Protein AF-A0A208Y6B8-F1 (afdb_monomer_lite)

Secondary structure (DSSP, 8-state):
--TT--HHHHHHHHHHHHSS--TTEEEEEE-TTSS-EEEEEE-SS--

Structure (mmCIF, N/CA/C/O backbone):
data_AF-A0A208Y6B8-F1
#
_entry.id   AF-A0A208Y6B8-F1
#
loop_
_atom_site.group_PDB
_atom_site.id
_atom_site.type_symbol
_atom_site.label_atom_id
_atom_site.label_alt_id
_atom_site.label_comp_id
_atom_site.label_asym_id
_atom_site.label_entity_id
_atom_site.label_seq_id
_atom_site.pdbx_PDB_ins_code
_atom_site.Cartn_x
_atom_site.Cartn_y
_atom_site.Cartn_z
_atom_site.occupancy
_atom_site.B_iso_or_equiv
_atom_site.auth_seq_id
_atom_site.auth_comp_id
_atom_site.auth_asym_id
_atom_site.auth_atom_id
_atom_site.pdbx_PDB_model_num
ATOM 1 N N . MET A 1 1 ? -4.512 0.828 9.624 1.00 86.88 1 MET A N 1
ATOM 2 C CA . MET A 1 1 ? -3.238 0.149 9.312 1.00 86.88 1 MET A CA 1
ATOM 3 C C . MET A 1 1 ? -2.434 0.058 10.600 1.00 86.88 1 MET A C 1
ATOM 5 O O . MET A 1 1 ? -2.510 1.008 11.376 1.00 86.88 1 MET A O 1
ATOM 9 N N . ASP A 1 2 ? -1.743 -1.057 10.863 1.00 92.00 2 ASP A N 1
ATOM 10 C CA . ASP A 1 2 ? -0.739 -1.072 11.934 1.00 92.00 2 ASP A CA 1
ATOM 11 C C . ASP A 1 2 ? 0.386 -0.105 11.550 1.00 92.00 2 ASP A C 1
ATOM 13 O O . ASP A 1 2 ? 1.023 -0.253 10.511 1.00 92.00 2 ASP A O 1
ATOM 17 N N . MET A 1 3 ? 0.592 0.914 12.378 1.00 95.25 3 MET A N 1
ATOM 18 C CA . MET A 1 3 ? 1.533 1.998 12.103 1.00 95.25 3 MET A CA 1
ATOM 19 C C . MET A 1 3 ? 2.994 1.592 12.299 1.00 95.25 3 MET A C 1
ATOM 21 O O . MET A 1 3 ? 3.882 2.365 11.957 1.00 95.25 3 MET A O 1
ATOM 25 N N . ARG A 1 4 ? 3.248 0.400 12.847 1.00 94.00 4 ARG A N 1
ATOM 26 C CA . ARG A 1 4 ? 4.591 -0.183 12.940 1.00 94.00 4 ARG A CA 1
ATOM 27 C C . ARG A 1 4 ? 4.987 -0.947 11.678 1.00 94.00 4 ARG A C 1
ATOM 29 O O . ARG A 1 4 ? 6.159 -1.265 11.513 1.00 94.00 4 ARG A O 1
ATOM 36 N N . ALA A 1 5 ? 4.029 -1.240 10.801 1.00 93.31 5 ALA A N 1
ATOM 37 C CA . ALA A 1 5 ? 4.283 -1.993 9.586 1.00 93.31 5 ALA A CA 1
ATOM 38 C C . ALA A 1 5 ? 5.056 -1.167 8.539 1.00 93.31 5 ALA A C 1
ATOM 40 O O . ALA A 1 5 ? 4.903 0.058 8.427 1.00 93.31 5 ALA A O 1
ATOM 41 N N . GLY A 1 6 ? 5.882 -1.862 7.753 1.00 94.00 6 GLY A N 1
ATOM 42 C CA . GLY A 1 6 ? 6.748 -1.287 6.721 1.00 94.00 6 GLY A CA 1
ATOM 43 C C . GLY A 1 6 ? 6.008 -0.788 5.474 1.00 94.00 6 GLY A C 1
ATOM 44 O O . GLY A 1 6 ? 4.785 -0.612 5.469 1.00 94.00 6 GLY A O 1
ATOM 45 N N . THR A 1 7 ? 6.767 -0.487 4.421 1.00 94.06 7 THR A N 1
ATOM 46 C CA . THR A 1 7 ? 6.245 0.007 3.133 1.00 94.06 7 THR A CA 1
ATOM 47 C C . THR A 1 7 ? 5.456 -1.072 2.390 1.00 94.06 7 THR A C 1
ATOM 49 O O . THR A 1 7 ? 4.334 -0.799 1.974 1.00 94.06 7 THR A O 1
ATOM 52 N N . GLU A 1 8 ? 5.937 -2.319 2.369 1.00 96.25 8 GLU A N 1
ATOM 53 C CA . GLU A 1 8 ? 5.255 -3.451 1.716 1.00 96.25 8 GLU A CA 1
ATOM 54 C C . GLU A 1 8 ? 3.823 -3.663 2.214 1.00 96.25 8 GLU A C 1
ATOM 56 O O . GLU A 1 8 ? 2.901 -3.881 1.433 1.00 96.25 8 GLU A O 1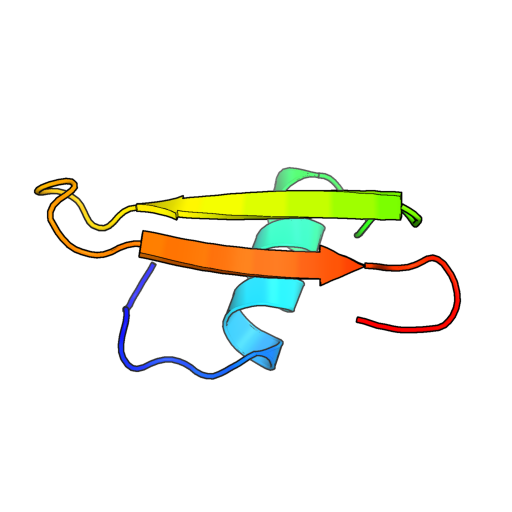
ATOM 61 N N . THR A 1 9 ? 3.585 -3.526 3.521 1.00 97.19 9 THR A N 1
ATOM 62 C CA . THR A 1 9 ? 2.229 -3.633 4.078 1.00 97.19 9 THR A CA 1
ATOM 63 C C . THR A 1 9 ? 1.330 -2.474 3.638 1.00 97.19 9 THR A C 1
ATOM 65 O O . THR A 1 9 ? 0.125 -2.668 3.474 1.00 97.19 9 THR A O 1
ATOM 68 N N . ALA A 1 10 ? 1.884 -1.270 3.451 1.00 96.56 10 ALA A N 1
ATOM 69 C CA . ALA A 1 10 ? 1.134 -0.140 2.904 1.00 96.56 10 ALA A CA 1
ATOM 70 C C . ALA A 1 10 ? 0.774 -0.404 1.438 1.00 96.56 10 ALA A C 1
ATOM 72 O O . ALA A 1 10 ? -0.390 -0.262 1.069 1.00 96.56 10 ALA A O 1
ATOM 73 N N . LEU A 1 11 ? 1.746 -0.850 0.636 1.00 97.25 11 LEU A N 1
ATOM 74 C CA . LEU A 1 11 ? 1.552 -1.171 -0.775 1.00 97.25 11 LEU A CA 1
ATOM 75 C C . LEU A 1 11 ? 0.527 -2.294 -0.958 1.00 97.25 11 LEU A C 1
ATOM 77 O O . LEU A 1 11 ? -0.445 -2.121 -1.689 1.00 97.25 11 LEU A O 1
ATOM 81 N N . ALA A 1 12 ? 0.660 -3.395 -0.218 1.00 97.62 12 ALA A N 1
ATOM 82 C CA . ALA A 1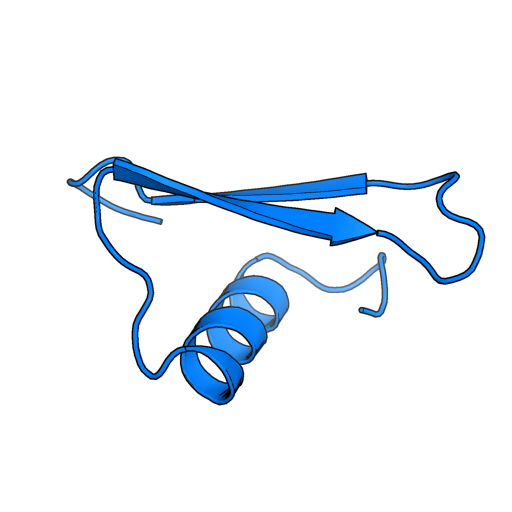 12 ? -0.302 -4.493 -0.242 1.00 97.62 12 ALA A CA 1
ATOM 83 C C . ALA A 1 12 ? -1.723 -4.020 0.109 1.00 97.62 12 ALA A C 1
ATOM 85 O O . ALA A 1 12 ? -2.694 -4.450 -0.509 1.00 97.62 12 ALA A O 1
ATOM 86 N N . ARG A 1 13 ? -1.864 -3.088 1.062 1.00 97.12 13 ARG A N 1
ATOM 87 C CA . ARG A 1 13 ? -3.157 -2.481 1.412 1.00 97.12 13 ARG A CA 1
ATOM 88 C C . ARG A 1 13 ? -3.716 -1.627 0.268 1.00 97.12 13 ARG A C 1
ATOM 90 O O . ARG A 1 13 ? -4.918 -1.694 0.030 1.00 97.12 13 ARG A O 1
ATOM 97 N N . VAL A 1 14 ? -2.880 -0.841 -0.422 1.00 97.69 14 VAL A N 1
ATOM 98 C CA . VAL A 1 14 ? -3.292 -0.074 -1.614 1.00 97.69 14 VAL A CA 1
ATOM 99 C C . VAL A 1 14 ? -3.793 -1.021 -2.697 1.00 97.69 14 VAL A C 1
ATOM 101 O O . VAL A 1 14 ? -4.910 -0.847 -3.173 1.00 97.69 14 VAL A O 1
ATOM 104 N N . VAL A 1 15 ? -3.013 -2.048 -3.036 1.00 97.62 15 VAL A N 1
ATOM 105 C CA . VAL A 1 15 ? -3.366 -3.031 -4.071 1.00 97.62 15 VAL A CA 1
ATOM 106 C C . VAL A 1 15 ? -4.645 -3.783 -3.702 1.00 97.62 15 VAL A C 1
ATOM 108 O O . VAL A 1 15 ? -5.534 -3.913 -4.534 1.00 97.62 15 VAL A O 1
ATOM 111 N N . ALA A 1 16 ? -4.805 -4.201 -2.446 1.00 98.12 16 ALA A N 1
ATOM 112 C CA . ALA A 1 16 ? -6.006 -4.908 -2.005 1.00 98.12 16 ALA A CA 1
ATOM 113 C C . ALA A 1 16 ? -7.288 -4.057 -2.082 1.00 98.12 16 ALA A C 1
ATOM 115 O O . ALA A 1 16 ? -8.366 -4.603 -2.291 1.00 98.12 16 ALA A O 1
ATOM 116 N N . VAL A 1 17 ? -7.197 -2.735 -1.888 1.00 97.44 17 VAL A N 1
ATOM 117 C CA . VAL A 1 17 ? -8.367 -1.835 -1.879 1.00 97.44 17 VAL A CA 1
ATOM 118 C C . VAL A 1 17 ? -8.651 -1.239 -3.257 1.00 97.44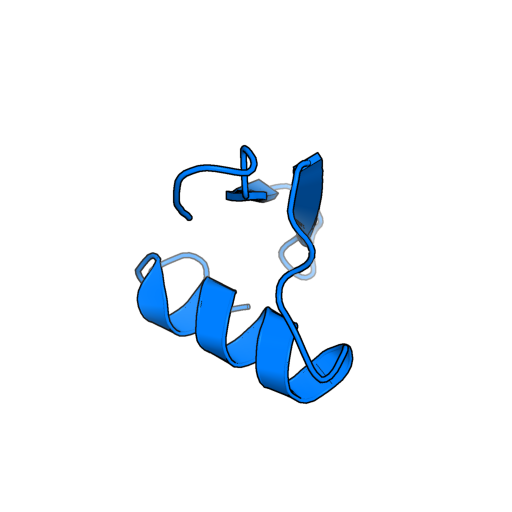 17 VAL A C 1
ATOM 120 O O . VAL A 1 17 ? -9.808 -1.107 -3.642 1.00 97.44 17 VAL A O 1
ATOM 123 N N . PHE A 1 18 ? -7.609 -0.860 -3.993 1.00 96.62 18 PHE A N 1
ATOM 124 C CA . PHE A 1 18 ? -7.719 -0.111 -5.247 1.00 96.62 18 PHE A CA 1
ATOM 125 C C . PHE A 1 18 ? -7.336 -0.931 -6.487 1.00 96.62 18 PHE A C 1
ATOM 127 O O . PHE A 1 18 ? -7.413 -0.418 -7.602 1.00 96.62 18 PHE A O 1
ATOM 134 N N . GLY A 1 19 ? -6.893 -2.179 -6.316 1.00 97.88 19 GLY A N 1
ATOM 135 C CA . GLY A 1 19 ? -6.433 -3.076 -7.382 1.00 97.88 19 GLY A CA 1
ATOM 136 C C . GLY A 1 19 ? -5.009 -2.793 -7.868 1.00 97.88 19 GLY A C 1
ATOM 137 O O . GLY A 1 19 ? -4.307 -3.710 -8.280 1.00 97.88 19 GLY A O 1
ATOM 138 N N . ILE A 1 20 ? -4.557 -1.540 -7.796 1.00 96.50 20 ILE A N 1
ATOM 139 C CA . ILE A 1 20 ? -3.228 -1.109 -8.238 1.00 96.50 20 ILE A CA 1
ATOM 140 C C . ILE A 1 20 ? -2.774 0.135 -7.462 1.00 96.50 20 ILE A C 1
ATOM 142 O O . ILE A 1 20 ? -3.594 0.981 -7.092 1.00 96.50 20 ILE A O 1
ATOM 146 N N . ALA A 1 21 ? -1.464 0.273 -7.250 1.00 96.94 21 ALA A N 1
ATOM 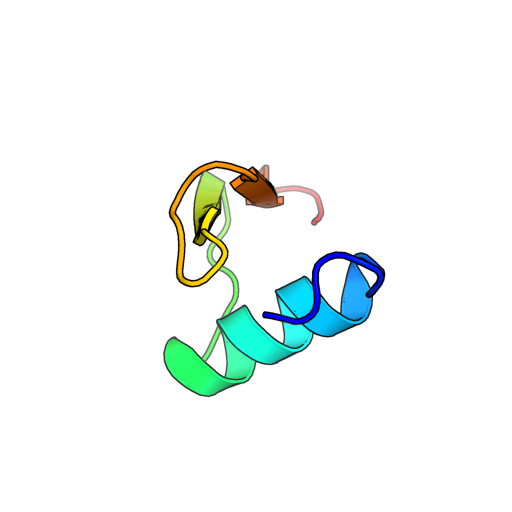147 C CA . ALA A 1 21 ? -0.862 1.553 -6.893 1.00 96.94 21 ALA A CA 1
ATOM 148 C C . ALA A 1 21 ? -0.668 2.370 -8.175 1.00 96.94 21 ALA A C 1
ATOM 150 O O . ALA A 1 21 ? 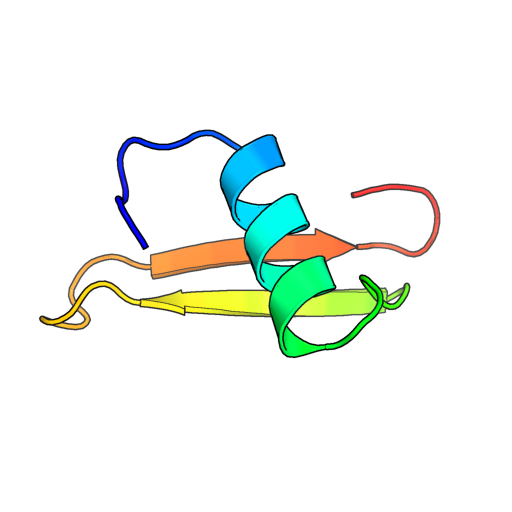0.124 1.999 -9.036 1.00 96.94 21 ALA A O 1
ATOM 151 N N . ARG A 1 22 ? -1.434 3.449 -8.341 1.00 97.31 22 ARG A N 1
ATOM 152 C CA . ARG A 1 22 ? -1.354 4.290 -9.540 1.00 97.31 22 ARG A CA 1
ATOM 153 C C . ARG A 1 22 ? -0.097 5.165 -9.493 1.00 97.31 22 ARG A C 1
ATOM 155 O O . ARG A 1 22 ? 0.197 5.687 -8.421 1.00 97.31 22 ARG A O 1
ATOM 162 N N . PRO A 1 23 ? 0.610 5.366 -10.616 1.00 96.81 23 PRO A N 1
ATOM 163 C CA . PRO A 1 23 ? 1.719 6.312 -10.690 1.00 96.81 23 PRO A CA 1
ATOM 164 C C . PRO A 1 23 ? 1.234 7.751 -10.478 1.00 96.81 23 PRO A C 1
ATOM 166 O O . PRO A 1 23 ? 0.102 8.080 -10.825 1.00 96.81 23 PRO A O 1
ATOM 169 N N . HIS A 1 24 ? 2.092 8.602 -9.914 1.00 97.00 24 HIS A N 1
ATOM 170 C CA . HIS A 1 24 ? 1.808 9.994 -9.533 1.00 97.00 24 HIS A CA 1
ATOM 171 C C . HIS A 1 24 ? 0.666 10.159 -8.511 1.00 97.00 24 HIS A C 1
ATOM 173 O O . HIS A 1 24 ? -0.068 11.146 -8.538 1.00 97.00 24 HIS A O 1
ATOM 179 N N . HIS A 1 25 ? 0.500 9.195 -7.601 1.00 97.31 25 HIS A N 1
ATOM 180 C CA . HIS A 1 25 ? -0.524 9.235 -6.554 1.00 97.31 25 HIS A CA 1
ATOM 181 C C . HIS A 1 25 ? 0.073 9.082 -5.154 1.00 97.31 25 HIS A C 1
ATOM 183 O O . HIS A 1 25 ? 1.011 8.320 -4.925 1.00 97.31 25 HIS A O 1
ATOM 189 N N . ALA A 1 26 ? -0.552 9.765 -4.194 1.00 97.62 26 ALA A N 1
ATOM 190 C CA . ALA A 1 26 ? -0.287 9.613 -2.772 1.00 97.62 26 ALA A CA 1
ATOM 191 C C . ALA A 1 26 ? -1.469 8.920 -2.079 1.00 97.62 26 ALA A C 1
ATOM 193 O O . ALA A 1 26 ? -2.622 9.331 -2.220 1.00 97.62 26 ALA A O 1
ATOM 194 N N . TYR A 1 27 ? -1.177 7.886 -1.296 1.00 97.50 27 TYR A N 1
ATOM 195 C CA . TYR A 1 27 ? -2.150 7.131 -0.516 1.00 97.50 27 TYR A CA 1
ATOM 196 C C . TYR A 1 27 ? -1.934 7.392 0.971 1.00 97.50 27 TYR A C 1
ATOM 198 O O . TYR A 1 27 ? -0.919 6.998 1.548 1.00 97.50 27 TYR A O 1
ATOM 206 N N . CYS A 1 28 ? -2.904 8.057 1.596 1.00 96.50 28 CYS A N 1
ATOM 207 C CA . CYS A 1 28 ? -2.841 8.442 3.001 1.00 96.50 28 CYS A CA 1
ATOM 208 C C . CYS A 1 28 ? -3.474 7.383 3.909 1.00 96.50 28 CYS A C 1
ATOM 210 O O . CYS A 1 28 ? -4.625 6.985 3.734 1.00 96.50 28 CYS A O 1
ATOM 212 N N . PHE A 1 29 ? -2.741 6.991 4.946 1.00 96.75 29 PHE A N 1
ATOM 213 C CA . PHE A 1 29 ? -3.196 6.099 6.002 1.00 96.75 29 PHE A CA 1
ATOM 214 C C . PHE A 1 29 ? -3.220 6.844 7.326 1.00 96.75 29 PHE A C 1
ATOM 216 O O . PHE A 1 29 ? -2.189 7.313 7.802 1.00 96.75 29 PHE A O 1
ATOM 223 N N . ALA A 1 30 ? -4.390 6.876 7.953 1.00 96.81 30 ALA A N 1
ATOM 224 C CA . ALA A 1 30 ? -4.562 7.349 9.316 1.00 96.81 30 ALA A CA 1
ATOM 225 C C . ALA A 1 30 ? -4.721 6.164 10.272 1.00 96.81 30 ALA A C 1
ATOM 227 O O . ALA A 1 30 ? -5.279 5.115 9.918 1.00 96.81 30 ALA A O 1
ATOM 228 N N . ASN A 1 31 ? -4.241 6.304 11.506 1.00 95.81 31 ASN A N 1
ATOM 229 C CA . ASN A 1 31 ? -4.662 5.395 12.566 1.00 95.81 31 ASN A CA 1
ATOM 230 C C . ASN A 1 31 ? -6.085 5.755 13.020 1.00 95.81 31 ASN A C 1
ATOM 232 O O . ASN A 1 31 ? -6.619 6.804 12.676 1.00 95.81 31 ASN A O 1
ATOM 236 N N . ARG A 1 32 ? -6.718 4.892 13.822 1.00 95.19 32 ARG A N 1
ATOM 237 C CA . ARG A 1 32 ? -8.120 5.087 14.238 1.00 95.19 32 ARG A CA 1
ATOM 238 C C . ARG A 1 32 ? -8.370 6.408 14.977 1.00 95.19 32 ARG A C 1
ATOM 240 O O . ARG A 1 32 ? -9.478 6.920 14.933 1.00 95.19 32 ARG A O 1
ATOM 247 N N . ARG A 1 33 ? -7.354 6.935 15.666 1.00 95.88 33 ARG A N 1
ATOM 248 C CA . ARG A 1 33 ? -7.420 8.215 16.387 1.00 95.88 33 ARG A CA 1
ATOM 249 C C . ARG A 1 33 ? -7.008 9.419 15.527 1.00 95.88 33 ARG A C 1
ATOM 251 O O . ARG A 1 33 ? -6.993 10.524 16.046 1.00 95.88 33 ARG A O 1
ATOM 258 N N . ALA A 1 34 ? -6.627 9.200 14.267 1.00 95.06 34 ALA A N 1
ATOM 259 C CA . ALA A 1 34 ? -6.126 10.200 13.322 1.00 95.06 34 ALA A CA 1
ATOM 260 C C . ALA A 1 34 ? -4.945 11.062 13.819 1.00 95.06 34 ALA A C 1
ATOM 262 O O . ALA A 1 34 ? -4.677 12.125 13.274 1.00 95.06 34 ALA A O 1
ATOM 263 N N . ASN A 1 35 ? -4.200 10.602 14.829 1.00 96.44 35 ASN A N 1
ATOM 264 C CA . ASN A 1 35 ? -3.049 11.326 15.381 1.00 96.44 35 ASN A CA 1
ATOM 265 C C . ASN A 1 35 ? -1.702 10.834 14.828 1.00 96.44 35 ASN A C 1
ATOM 267 O O . ASN A 1 35 ? -0.650 11.353 15.192 1.00 96.44 35 ASN A O 1
ATOM 271 N N . ARG A 1 36 ? -1.723 9.802 13.979 1.00 96.75 36 ARG A N 1
ATOM 272 C CA . ARG A 1 36 ? -0.565 9.326 13.221 1.00 96.75 36 ARG A CA 1
ATOM 273 C C . ARG A 1 36 ? -0.976 9.100 11.781 1.00 96.75 36 ARG A C 1
ATOM 275 O O . ARG A 1 36 ? -1.974 8.418 11.531 1.00 96.75 36 ARG A O 1
ATOM 282 N N . MET A 1 37 ? -0.165 9.633 10.878 1.00 96.88 37 MET A N 1
ATOM 283 C CA . MET A 1 37 ? -0.343 9.522 9.440 1.00 96.88 37 MET A CA 1
ATOM 284 C C . MET A 1 37 ? 0.875 8.850 8.817 1.00 96.88 37 MET A C 1
ATOM 286 O O . MET A 1 37 ? 2.007 9.092 9.232 1.00 96.88 37 MET A O 1
ATOM 290 N N . LYS A 1 38 ? 0.631 8.024 7.805 1.00 96.19 38 LYS A N 1
ATOM 291 C CA . LYS A 1 38 ? 1.645 7.490 6.897 1.00 96.19 38 LYS A CA 1
ATOM 292 C C . LYS A 1 38 ? 1.158 7.720 5.475 1.00 96.19 38 LYS A C 1
ATOM 294 O O . LYS A 1 38 ? -0.030 7.552 5.211 1.00 96.19 38 LYS A O 1
ATOM 299 N N . VAL A 1 39 ? 2.057 8.092 4.576 1.00 96.81 39 VAL A N 1
ATOM 300 C CA . VAL A 1 39 ? 1.734 8.300 3.164 1.00 96.81 39 VAL A CA 1
ATOM 301 C C . VAL A 1 39 ? 2.634 7.402 2.332 1.00 96.81 39 VAL A C 1
ATOM 303 O O . VAL A 1 39 ? 3.838 7.358 2.567 1.00 96.81 39 VAL A O 1
ATOM 306 N N . LEU A 1 40 ? 2.033 6.664 1.405 1.00 97.06 40 LEU A N 1
ATOM 307 C CA . LEU A 1 40 ? 2.744 5.947 0.351 1.00 97.06 40 LEU A CA 1
ATOM 308 C C . LEU A 1 40 ? 2.626 6.769 -0.931 1.00 97.06 40 LEU A C 1
ATOM 310 O O . LEU A 1 40 ? 1.504 7.095 -1.319 1.00 97.06 40 LEU A O 1
ATOM 314 N N . VAL A 1 41 ? 3.743 7.117 -1.564 1.00 97.00 41 VAL A N 1
ATOM 315 C CA . VAL A 1 41 ? 3.755 7.927 -2.788 1.00 97.00 41 VAL A CA 1
ATOM 316 C C . VAL A 1 41 ? 4.324 7.083 -3.909 1.00 97.00 41 VAL A C 1
ATOM 318 O O . VAL A 1 41 ? 5.459 6.643 -3.815 1.00 97.00 41 VAL A O 1
ATOM 321 N N . HIS A 1 42 ? 3.545 6.884 -4.966 1.00 96.88 42 HIS A N 1
ATOM 322 C CA . HIS A 1 42 ? 4.077 6.366 -6.216 1.00 96.88 42 HIS A CA 1
ATOM 323 C C . HIS A 1 42 ? 4.365 7.555 -7.130 1.00 96.88 42 HIS A C 1
ATOM 325 O O . HIS A 1 42 ? 3.446 8.284 -7.503 1.00 96.88 42 HIS A O 1
ATOM 331 N N . ASP A 1 43 ? 5.623 7.766 -7.495 1.00 94.56 43 ASP A N 1
ATOM 332 C CA . ASP A 1 43 ? 6.067 8.942 -8.254 1.00 94.56 43 ASP A CA 1
ATOM 333 C C . ASP A 1 43 ? 6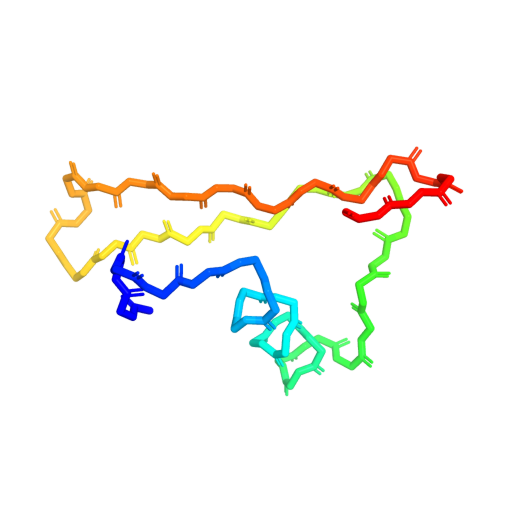.063 8.748 -9.782 1.00 94.56 43 ASP A C 1
ATOM 335 O O . ASP A 1 43 ? 6.355 9.687 -10.516 1.00 94.56 43 ASP A O 1
ATOM 339 N N . GLY A 1 44 ? 5.698 7.557 -10.264 1.00 91.00 44 GLY A N 1
ATOM 340 C CA . GLY A 1 44 ? 5.744 7.175 -11.679 1.00 91.00 44 GLY A CA 1
ATOM 341 C C . GLY A 1 44 ? 6.991 6.395 -12.096 1.00 91.00 44 GLY A C 1
ATOM 342 O O . GLY A 1 44 ? 6.980 5.788 -13.162 1.00 91.00 44 GLY A O 1
ATOM 343 N N . ILE A 1 45 ? 8.020 6.345 -11.249 1.00 90.06 45 ILE A N 1
ATOM 344 C CA . ILE A 1 45 ? 9.236 5.543 -11.451 1.00 90.06 45 ILE A CA 1
ATOM 345 C C . ILE A 1 45 ? 9.253 4.376 -10.460 1.00 90.06 45 ILE A C 1
ATOM 347 O O . ILE A 1 45 ? 9.622 3.257 -10.814 1.00 90.06 45 ILE A O 1
ATOM 351 N N . GLY A 1 46 ? 8.790 4.617 -9.235 1.00 83.94 46 GLY A N 1
ATOM 352 C CA . GLY A 1 46 ? 8.721 3.632 -8.168 1.00 83.94 46 GLY A CA 1
ATOM 353 C C . GLY A 1 46 ? 7.738 4.018 -7.067 1.00 83.94 46 GLY A C 1
ATOM 354 O O . GLY A 1 46 ? 7.028 5.025 -7.150 1.00 83.94 46 GLY A O 1
ATOM 355 N N . VAL A 1 47 ? 7.676 3.159 -6.053 1.00 85.94 47 VAL A N 1
ATOM 356 C CA . VAL A 1 47 ? 6.832 3.276 -4.856 1.00 85.94 47 VAL A CA 1
ATOM 357 C C . VAL A 1 47 ? 7.715 3.320 -3.616 1.00 85.94 47 VAL A C 1
ATOM 359 O O . VAL A 1 47 ? 8.735 2.596 -3.620 1.00 85.94 47 VAL A O 1
#

pLDDT: mean 95.43, std 3.11, range [83.94, 98.12]

Sequence (47 aa):
MDMRAGTETALARVVAVFGIARPHHAYCFANRRANRMKVLVHDGIGV

Foldseek 3Di:
DPPPDDPVVVQVVCCVVVVHDDAQDKDWDADPVRPDIDIDHHPNVGD

Radius of gyration: 10.56 Å; chains: 1; bounding box: 18×16×28 Å